Protein AF-A0A166B8D0-F1 (afdb_monomer_lite)

Organism: NCBI:txid1314776

Secondary structure (DSSP, 8-state):
-------------------SS-TTEEEEEEEEEEE---TTT--EEEEEEEEEEETTS-EEEEEEEET-TTSS--TTEEEEEESEEEEEEETTEEEEEEEEEEEEEEEEETTEEEEEEEEEEEEE-

pLDDT: mean 75.98, std 14.01, range [36.88, 93.0]

Structure (mmCIF, N/CA/C/O backbone):
data_AF-A0A166B8D0-F1
#
_entry.id   AF-A0A166B8D0-F1
#
loop_
_atom_site.group_PDB
_atom_site.id
_atom_site.type_symbol
_atom_site.label_atom_id
_atom_site.label_alt_id
_atom_site.label_comp_id
_atom_site.label_asym_id
_atom_site.label_entity_id
_atom_site.label_seq_id
_atom_site.pdbx_PDB_ins_code
_atom_site.Cartn_x
_atom_site.Cartn_y
_atom_site.Cartn_z
_atom_site.occupancy
_atom_site.B_iso_or_equiv
_atom_site.auth_seq_id
_atom_site.auth_comp_id
_atom_site.auth_asym_id
_atom_site.auth_atom_id
_atom_site.pdbx_PDB_model_num
ATOM 1 N N . MET A 1 1 ? 9.190 58.720 14.058 1.00 36.88 1 MET A N 1
ATOM 2 C CA . MET A 1 1 ? 9.004 57.908 12.836 1.00 36.88 1 MET A CA 1
ATOM 3 C C . MET A 1 1 ? 8.564 56.516 13.268 1.00 36.88 1 MET A C 1
ATOM 5 O O . MET A 1 1 ? 9.382 55.779 13.796 1.00 36.88 1 MET A O 1
ATOM 9 N N . HIS A 1 2 ? 7.272 56.198 13.157 1.00 37.84 2 HIS A N 1
ATOM 10 C CA . HIS A 1 2 ? 6.753 54.854 13.431 1.00 37.84 2 HIS A CA 1
ATOM 11 C C . HIS A 1 2 ? 6.786 54.046 12.131 1.00 37.84 2 HIS A C 1
ATOM 13 O O . HIS A 1 2 ? 6.089 54.400 11.186 1.00 37.84 2 HIS A O 1
ATOM 19 N N . LEU A 1 3 ? 7.611 52.996 12.074 1.00 44.59 3 LEU A N 1
ATOM 20 C CA . LEU A 1 3 ? 7.547 51.995 11.010 1.00 44.59 3 LEU A CA 1
ATOM 21 C C . LEU A 1 3 ? 6.566 50.896 11.426 1.00 44.59 3 LEU A C 1
ATOM 23 O O . LEU A 1 3 ? 6.854 50.097 12.315 1.00 44.59 3 LEU A O 1
ATOM 27 N N . THR A 1 4 ? 5.408 50.860 10.778 1.00 52.56 4 THR A N 1
ATOM 28 C CA . THR A 1 4 ? 4.459 49.748 10.834 1.00 52.56 4 THR A CA 1
ATOM 29 C C . THR A 1 4 ? 4.976 48.616 9.946 1.00 52.56 4 THR A C 1
ATOM 31 O O . THR A 1 4 ? 4.973 48.720 8.722 1.00 52.56 4 THR A O 1
ATOM 34 N N . PHE A 1 5 ? 5.442 47.531 10.564 1.00 50.12 5 PHE A N 1
ATOM 35 C CA . PHE A 1 5 ? 5.762 46.285 9.869 1.00 50.12 5 PHE A CA 1
ATOM 36 C C . PHE A 1 5 ? 4.459 45.584 9.464 1.00 50.12 5 PHE A C 1
ATOM 38 O O . PHE A 1 5 ? 3.701 45.124 10.316 1.00 50.12 5 PHE A O 1
ATOM 45 N N . ILE A 1 6 ? 4.195 45.503 8.161 1.00 60.03 6 ILE A N 1
ATOM 46 C CA . ILE A 1 6 ? 3.119 44.681 7.601 1.00 60.03 6 ILE A CA 1
ATOM 47 C C . ILE A 1 6 ? 3.666 43.255 7.476 1.00 60.03 6 ILE A C 1
ATOM 49 O O . ILE A 1 6 ? 4.426 42.953 6.558 1.00 60.03 6 ILE A O 1
ATOM 53 N N . SER A 1 7 ? 3.303 42.380 8.416 1.00 57.91 7 SER A N 1
ATOM 54 C CA . SER A 1 7 ? 3.533 40.938 8.282 1.00 57.91 7 SER A CA 1
ATOM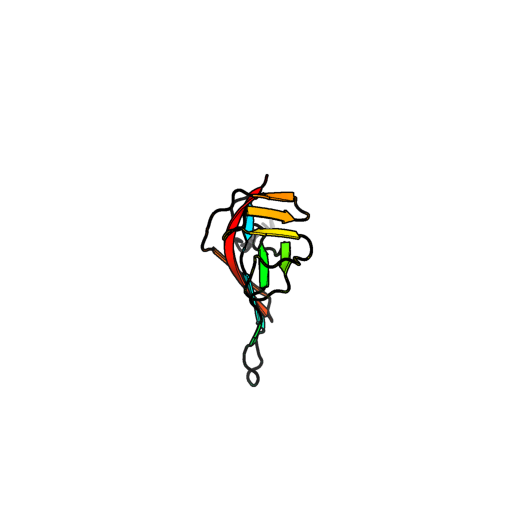 55 C C . SER A 1 7 ? 2.578 40.368 7.238 1.00 57.91 7 SER A C 1
ATOM 57 O O . SER A 1 7 ? 1.385 40.206 7.491 1.00 57.91 7 SER A O 1
ATOM 59 N N . VAL A 1 8 ? 3.109 40.047 6.060 1.00 57.66 8 VAL A N 1
ATOM 60 C CA . VAL A 1 8 ? 2.418 39.235 5.056 1.00 57.66 8 VAL A CA 1
ATOM 61 C C . VAL A 1 8 ? 2.471 37.783 5.530 1.00 57.66 8 VAL A C 1
ATOM 63 O O . VAL A 1 8 ? 3.489 37.110 5.395 1.00 57.66 8 VAL A O 1
ATOM 66 N N . VAL A 1 9 ? 1.381 37.302 6.131 1.00 57.66 9 VAL A N 1
ATOM 67 C CA . VAL A 1 9 ? 1.202 35.875 6.421 1.00 57.66 9 VAL A CA 1
ATOM 68 C C . VAL A 1 9 ? 0.956 35.177 5.088 1.00 57.66 9 VAL A C 1
ATOM 70 O O . VAL A 1 9 ? -0.150 35.203 4.553 1.00 57.66 9 VAL A O 1
ATOM 73 N N . ALA A 1 10 ? 2.004 34.583 4.522 1.00 53.34 10 ALA A N 1
ATOM 74 C CA . ALA A 1 10 ? 1.863 33.641 3.426 1.00 53.34 10 ALA A CA 1
ATOM 75 C C . ALA A 1 10 ? 1.104 32.414 3.957 1.00 53.34 10 ALA A C 1
ATOM 77 O O . ALA A 1 10 ? 1.679 31.577 4.653 1.00 53.34 10 ALA A O 1
ATOM 78 N N . LEU A 1 11 ? -0.198 32.316 3.667 1.00 50.00 11 LEU A N 1
ATOM 79 C CA . LEU A 1 11 ? -0.923 31.058 3.815 1.00 50.00 11 LEU A CA 1
ATOM 80 C C . LEU A 1 11 ? -0.313 30.073 2.816 1.00 50.00 11 LEU A C 1
ATOM 82 O O . LEU A 1 11 ? -0.618 30.103 1.625 1.00 50.00 11 LEU A O 1
ATOM 86 N N . ALA A 1 12 ? 0.582 29.221 3.307 1.00 48.66 12 ALA A N 1
ATOM 87 C CA . ALA A 1 12 ? 1.013 28.042 2.585 1.00 48.66 12 ALA A CA 1
ATOM 88 C C . ALA A 1 12 ? -0.230 27.176 2.344 1.00 48.66 12 ALA A C 1
ATOM 90 O O . ALA A 1 12 ? -0.732 26.536 3.268 1.00 48.66 12 ALA A O 1
ATOM 91 N N . LEU A 1 13 ? -0.753 27.181 1.114 1.00 44.22 13 LEU A N 1
ATOM 92 C CA . LEU A 1 13 ? -1.705 26.171 0.671 1.00 44.22 13 LEU A CA 1
ATOM 93 C C . LEU A 1 13 ? -0.965 24.834 0.693 1.00 44.22 13 LEU A C 1
ATOM 95 O O . LEU A 1 13 ? -0.267 24.480 -0.255 1.00 44.22 13 LEU A O 1
ATOM 99 N N . SER A 1 14 ? -1.058 24.112 1.809 1.00 42.94 14 SER A N 1
ATOM 100 C CA . SER A 1 14 ? -0.685 22.704 1.829 1.00 42.94 14 SER A CA 1
ATOM 101 C C . SER A 1 14 ? -1.533 22.003 0.767 1.00 42.94 14 SER A C 1
ATOM 103 O O . SER A 1 14 ? -2.735 22.286 0.699 1.00 42.94 14 SER A O 1
ATOM 105 N N . PRO A 1 15 ? -0.960 21.121 -0.071 1.00 48.50 15 PRO A N 1
ATOM 106 C CA . PRO A 1 15 ? -1.778 20.298 -0.943 1.00 48.50 15 PRO A CA 1
ATOM 107 C C . PRO A 1 15 ? -2.787 19.580 -0.049 1.00 48.50 15 PRO A C 1
ATOM 109 O O . PRO A 1 15 ? -2.408 18.880 0.892 1.00 48.50 15 PRO A O 1
ATOM 112 N N . VAL A 1 16 ? -4.074 19.830 -0.289 1.00 47.28 16 VAL A N 1
ATOM 113 C CA . VAL A 1 16 ? -5.144 19.084 0.362 1.00 47.28 16 VAL A CA 1
ATOM 114 C C . VAL A 1 16 ? -5.004 17.673 -0.177 1.00 47.28 16 VAL A C 1
ATOM 116 O O . VAL A 1 16 ? -5.460 17.370 -1.276 1.00 47.28 16 VAL A O 1
ATOM 119 N N . VAL A 1 17 ? -4.284 16.831 0.560 1.00 54.31 17 VAL A N 1
ATOM 120 C CA . VAL A 1 17 ? -4.280 15.396 0.324 1.00 54.31 17 VAL A CA 1
ATOM 121 C C . VAL A 1 17 ? -5.699 14.956 0.641 1.00 54.31 17 VAL A C 1
ATOM 123 O O . VAL A 1 17 ? -6.054 14.775 1.806 1.00 54.31 17 VAL A O 1
ATOM 126 N N . SER A 1 18 ? -6.546 14.917 -0.389 1.00 57.75 18 SER A N 1
ATOM 127 C CA . SER A 1 18 ? -7.900 14.397 -0.266 1.00 57.75 18 SER A CA 1
ATOM 128 C C . SER A 1 18 ? -7.764 12.976 0.250 1.00 57.75 18 SER A C 1
ATOM 130 O O . SER A 1 18 ? -7.113 12.145 -0.385 1.00 57.75 18 SER A O 1
ATOM 132 N N . ALA A 1 19 ? -8.274 12.731 1.455 1.00 63.88 19 ALA A N 1
ATOM 133 C CA . ALA A 1 19 ? -8.164 11.416 2.043 1.00 63.88 19 ALA A CA 1
ATOM 134 C C . ALA A 1 19 ? -8.960 10.432 1.176 1.00 63.88 19 ALA A C 1
ATOM 136 O O . ALA A 1 19 ? -10.163 10.604 0.999 1.00 63.88 19 ALA A O 1
ATOM 137 N N . VAL A 1 20 ? -8.287 9.423 0.627 1.00 84.38 20 VAL A N 1
ATOM 138 C CA . VAL A 1 20 ? -8.885 8.456 -0.307 1.00 84.38 20 VAL A CA 1
ATOM 139 C C . VAL A 1 20 ? -9.854 7.511 0.394 1.00 84.38 20 VAL A C 1
ATOM 141 O O . VAL A 1 20 ? -10.876 7.129 -0.162 1.00 84.38 20 VAL A O 1
ATOM 144 N N . CYS A 1 21 ? -9.576 7.187 1.653 1.00 89.06 21 CYS A N 1
ATOM 145 C CA . CYS A 1 21 ? -10.539 6.539 2.532 1.00 89.06 21 CYS A CA 1
ATOM 146 C C . CYS A 1 21 ? -10.811 7.444 3.744 1.00 89.06 21 CYS A C 1
ATOM 148 O O . CYS A 1 21 ? -9.953 8.257 4.102 1.00 89.06 21 CYS A O 1
ATOM 150 N N . PRO A 1 22 ? -11.964 7.307 4.425 1.00 88.88 22 PRO A N 1
ATOM 151 C CA . PRO A 1 22 ? -12.243 8.077 5.633 1.00 88.88 22 PRO A CA 1
ATOM 152 C C . PRO A 1 22 ? -11.187 7.856 6.728 1.00 88.88 22 PRO A C 1
ATOM 154 O O . PRO A 1 22 ? -10.475 6.850 6.755 1.00 88.88 22 PRO A O 1
ATOM 157 N N . SER A 1 23 ? -11.098 8.775 7.687 1.00 87.69 23 SER A N 1
ATOM 158 C CA . SER A 1 23 ? -10.238 8.590 8.862 1.00 87.69 23 SER A CA 1
ATOM 159 C C . SER A 1 23 ? -10.570 7.289 9.599 1.00 87.69 23 SER A C 1
ATOM 161 O O . SER A 1 23 ? -11.736 6.972 9.825 1.00 87.69 23 SER A O 1
ATOM 163 N N . GLY A 1 24 ? -9.536 6.535 9.984 1.00 88.44 24 GLY A N 1
ATOM 164 C CA . GLY A 1 24 ? -9.696 5.206 10.587 1.00 88.44 24 GLY A CA 1
ATOM 165 C C . GLY A 1 24 ? -9.841 4.069 9.572 1.00 88.44 24 GLY A C 1
ATOM 166 O O . GLY A 1 24 ? -10.095 2.937 9.976 1.00 88.44 24 GLY A O 1
ATOM 167 N N . TYR A 1 25 ? -9.660 4.345 8.281 1.00 92.19 25 TYR A N 1
ATOM 168 C CA . TYR A 1 25 ? -9.653 3.342 7.223 1.00 92.19 25 TYR A CA 1
ATOM 169 C C . TYR A 1 25 ? -8.283 3.253 6.556 1.00 92.19 25 TYR A C 1
ATOM 171 O O . TYR A 1 25 ? -7.480 4.187 6.600 1.00 92.19 25 TYR A O 1
ATOM 179 N N . VAL A 1 26 ? -8.054 2.123 5.898 1.00 91.31 26 VAL A N 1
ATOM 180 C CA . VAL A 1 26 ? -6.966 1.931 4.935 1.00 91.31 26 VAL A CA 1
ATOM 181 C C . VAL A 1 26 ? -7.550 1.611 3.568 1.00 91.31 26 VAL A C 1
ATOM 183 O O . VAL A 1 26 ? -8.603 0.977 3.473 1.00 91.31 26 VAL A O 1
ATOM 186 N N . GLY A 1 27 ? -6.864 2.055 2.523 1.00 91.00 27 GLY A N 1
ATOM 187 C CA . GLY A 1 27 ? -7.172 1.719 1.142 1.00 91.00 27 GLY A CA 1
ATOM 188 C C . GLY A 1 27 ? -6.445 0.452 0.706 1.00 91.00 27 GLY A C 1
ATOM 189 O O . GLY A 1 27 ? -5.328 0.186 1.141 1.00 91.00 27 GLY A O 1
ATOM 190 N N . ILE A 1 28 ? -7.060 -0.323 -0.175 1.00 88.88 28 ILE A N 1
ATOM 191 C CA . ILE A 1 28 ? -6.465 -1.495 -0.814 1.00 88.88 28 ILE A CA 1
ATOM 192 C C . ILE A 1 28 ? -6.656 -1.365 -2.318 1.00 88.88 28 ILE A C 1
ATOM 194 O O . ILE A 1 28 ? -7.758 -1.075 -2.791 1.00 88.88 28 ILE A O 1
ATOM 198 N N . GLY A 1 29 ? -5.597 -1.618 -3.073 1.00 88.19 29 GLY A N 1
ATOM 199 C CA . GLY A 1 29 ? -5.665 -1.659 -4.525 1.00 88.19 29 GLY A CA 1
ATOM 200 C C . GLY A 1 29 ? -4.299 -1.929 -5.125 1.00 88.19 29 GLY A C 1
ATOM 201 O O . GLY A 1 29 ? -3.565 -2.775 -4.609 1.00 88.19 29 GLY A O 1
ATOM 202 N N . THR A 1 30 ? -3.963 -1.222 -6.195 1.00 86.81 30 THR A N 1
ATOM 203 C CA . THR A 1 30 ? -2.725 -1.435 -6.947 1.00 86.81 30 THR A CA 1
ATOM 204 C C . THR A 1 30 ? -1.936 -0.153 -7.138 1.00 86.81 30 THR A C 1
ATOM 206 O O . THR A 1 30 ? -2.495 0.941 -7.140 1.00 86.81 30 THR A O 1
ATOM 209 N N . GLU A 1 31 ? -0.643 -0.300 -7.370 1.00 85.62 31 GLU A N 1
ATOM 210 C CA . GLU A 1 31 ? 0.283 0.779 -7.667 1.00 85.62 31 GLU A CA 1
ATOM 211 C C . GLU A 1 31 ? 1.065 0.484 -8.941 1.00 85.62 31 GLU A C 1
ATOM 213 O O . GLU A 1 31 ? 1.628 -0.598 -9.109 1.00 85.62 31 GLU A O 1
ATOM 218 N N . THR A 1 32 ? 1.141 1.480 -9.814 1.00 86.12 32 THR A N 1
ATOM 219 C CA . THR A 1 32 ? 2.013 1.468 -10.984 1.00 86.12 32 THR A CA 1
ATOM 220 C C . THR A 1 32 ? 3.044 2.575 -10.844 1.00 86.12 32 THR A C 1
ATOM 222 O O . THR A 1 32 ? 2.704 3.733 -10.589 1.00 86.12 32 THR A O 1
ATOM 225 N N . LEU A 1 33 ? 4.311 2.214 -11.029 1.00 83.25 33 LEU A N 1
ATOM 226 C CA . LEU A 1 33 ? 5.436 3.136 -10.960 1.00 83.25 33 LEU A CA 1
ATOM 227 C C . LEU A 1 33 ? 5.836 3.544 -12.373 1.00 83.25 33 LEU A C 1
ATOM 229 O O .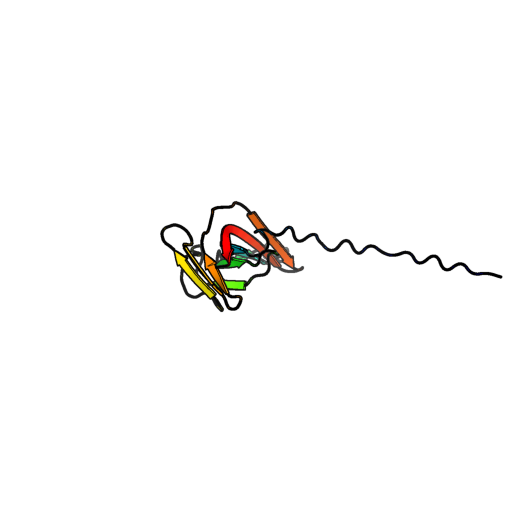 LEU A 1 33 ? 6.280 2.713 -13.159 1.00 83.25 33 LEU A O 1
ATOM 233 N N . CYS A 1 34 ? 5.707 4.823 -12.700 1.00 80.81 34 CYS A N 1
ATOM 234 C CA . CYS A 1 34 ? 6.094 5.366 -13.994 1.00 80.81 34 CYS A CA 1
ATOM 235 C C . CYS A 1 34 ? 7.299 6.293 -13.853 1.00 80.81 34 CYS A C 1
ATOM 237 O O . CYS A 1 34 ? 7.200 7.375 -13.279 1.00 80.81 34 CYS A O 1
ATOM 239 N N . GLY A 1 35 ? 8.432 5.894 -14.423 1.00 77.12 35 GLY A N 1
ATOM 240 C CA . GLY A 1 35 ? 9.595 6.761 -14.564 1.00 77.12 35 GLY A CA 1
ATOM 241 C C . GLY A 1 35 ? 9.385 7.780 -15.681 1.00 77.12 35 GLY A C 1
ATOM 242 O O . GLY A 1 35 ? 8.901 7.433 -16.764 1.00 77.12 35 GLY A O 1
ATOM 243 N N . ILE A 1 36 ? 9.774 9.033 -15.432 1.00 70.44 36 ILE A N 1
ATOM 244 C CA . ILE A 1 36 ? 9.871 10.035 -16.497 1.00 70.44 36 ILE A CA 1
ATOM 245 C C . ILE A 1 36 ? 11.117 9.704 -17.314 1.00 70.44 36 ILE A C 1
ATOM 247 O O . ILE A 1 36 ? 12.237 9.730 -16.805 1.00 70.44 36 ILE A O 1
ATOM 251 N N . GLY A 1 37 ? 10.902 9.345 -18.575 1.00 66.12 37 GLY A N 1
ATOM 252 C CA . GLY A 1 37 ? 11.972 8.961 -19.481 1.00 66.12 37 GLY A CA 1
ATOM 253 C C . GLY A 1 37 ? 12.793 10.133 -19.997 1.00 66.12 37 GLY A C 1
ATOM 254 O O . GLY A 1 37 ? 12.431 11.300 -19.847 1.00 66.12 37 GLY A O 1
ATOM 255 N N . THR A 1 38 ? 13.890 9.809 -20.675 1.00 70.06 38 THR A N 1
ATOM 256 C CA . THR A 1 38 ? 14.615 10.773 -21.509 1.00 70.06 38 THR A CA 1
ATOM 257 C C . THR A 1 38 ? 13.924 10.927 -22.870 1.00 70.06 38 THR A C 1
ATOM 259 O O . THR A 1 38 ? 13.174 10.033 -23.274 1.00 70.06 38 THR A O 1
ATOM 262 N N . PRO A 1 39 ? 14.182 12.022 -23.613 1.00 67.19 39 PRO A N 1
ATOM 263 C CA . PRO A 1 39 ? 13.616 12.224 -24.950 1.00 67.19 39 PRO A CA 1
ATOM 264 C C . PRO A 1 39 ? 13.854 11.046 -25.908 1.00 67.19 39 PRO A C 1
ATOM 266 O O . PRO A 1 39 ? 12.967 10.715 -26.687 1.00 67.19 39 PRO A O 1
ATOM 269 N N . ASP A 1 40 ? 15.015 10.390 -25.810 1.00 68.94 40 ASP A N 1
ATOM 270 C CA . ASP A 1 40 ? 15.390 9.259 -26.670 1.00 68.94 40 ASP A CA 1
ATOM 271 C C . ASP A 1 40 ? 14.873 7.899 -26.167 1.00 68.94 40 ASP A C 1
ATOM 273 O O . ASP A 1 40 ? 14.711 6.969 -26.953 1.00 68.94 40 ASP A O 1
ATOM 277 N N . GLY A 1 41 ? 14.637 7.763 -24.856 1.00 67.69 41 GLY A N 1
ATOM 278 C CA . GLY A 1 41 ? 14.243 6.499 -24.220 1.00 67.69 41 GLY A CA 1
ATOM 279 C C . GLY A 1 41 ? 12.740 6.345 -23.976 1.00 67.69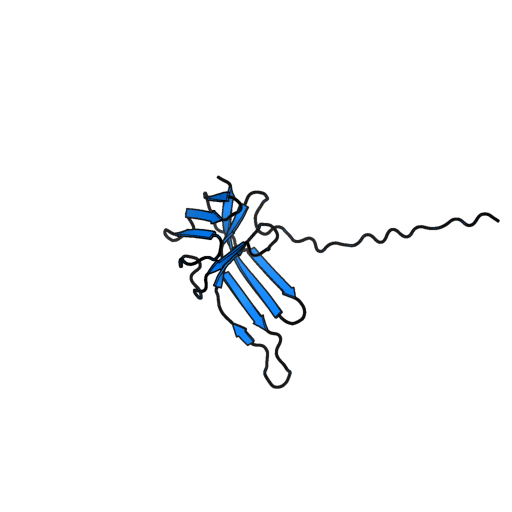 41 GLY A C 1
ATOM 280 O O . GLY A 1 41 ? 12.265 5.221 -23.833 1.00 67.69 41 GLY A O 1
ATOM 281 N N . GLY A 1 42 ? 11.993 7.454 -23.945 1.00 69.56 42 GLY A N 1
ATOM 282 C CA . GLY A 1 42 ? 10.568 7.474 -23.616 1.00 69.56 42 GLY A CA 1
ATOM 283 C C . GLY A 1 42 ? 10.274 7.124 -22.152 1.00 69.56 42 GLY A C 1
ATOM 284 O O . GLY A 1 42 ? 11.097 6.553 -21.438 1.00 69.56 42 GLY A O 1
ATOM 285 N N . SER A 1 43 ? 9.089 7.503 -21.670 1.00 74.56 43 SER A N 1
ATOM 286 C CA . SER A 1 43 ? 8.646 7.153 -20.315 1.00 74.56 43 SER A CA 1
ATOM 287 C C . SER A 1 43 ? 8.360 5.659 -20.197 1.00 74.56 43 SER A C 1
ATOM 289 O O . SER A 1 43 ? 7.792 5.054 -21.107 1.00 74.56 43 SER A O 1
ATOM 291 N N . SER A 1 44 ? 8.699 5.073 -19.052 1.00 78.06 44 SER A N 1
ATOM 292 C CA . SER A 1 44 ? 8.485 3.651 -18.780 1.00 78.06 44 SER A CA 1
ATOM 293 C C . SER A 1 44 ? 7.653 3.470 -17.520 1.00 78.06 44 SER A C 1
ATOM 295 O O . SER A 1 44 ? 8.019 3.982 -16.462 1.00 78.06 44 SER A O 1
ATOM 297 N N . CYS A 1 45 ? 6.571 2.704 -17.622 1.00 79.19 45 CYS A N 1
ATOM 298 C CA . CYS A 1 45 ? 5.769 2.288 -16.479 1.00 79.19 45 CYS A CA 1
ATOM 299 C C . CYS A 1 45 ? 6.040 0.821 -16.157 1.00 79.19 45 CYS A C 1
ATOM 301 O O . CYS A 1 45 ? 6.060 -0.024 -17.051 1.00 79.19 45 CYS A O 1
ATOM 303 N N . GLY A 1 46 ? 6.257 0.536 -14.880 1.00 75.56 46 GLY A N 1
ATOM 304 C CA . GLY A 1 46 ? 6.499 -0.790 -14.349 1.00 75.56 46 GLY A CA 1
ATOM 305 C C . GLY A 1 46 ? 5.466 -1.158 -13.293 1.00 75.56 46 GLY A C 1
ATOM 306 O O . GLY A 1 46 ? 5.182 -0.379 -12.379 1.00 75.56 46 GLY A O 1
ATOM 307 N N . GLY A 1 47 ? 4.967 -2.383 -13.427 1.00 69.88 47 GLY A N 1
ATOM 308 C CA . GLY A 1 47 ? 4.235 -3.107 -12.400 1.00 69.88 47 GLY A CA 1
ATOM 309 C C . GLY A 1 47 ? 2.788 -2.682 -12.159 1.00 69.88 47 GLY A C 1
ATOM 310 O O . GLY A 1 47 ? 2.299 -1.645 -12.616 1.00 69.88 47 GLY A O 1
ATOM 311 N N . ALA A 1 48 ? 2.097 -3.540 -11.422 1.00 77.12 48 ALA A N 1
ATOM 312 C CA . ALA A 1 48 ? 0.782 -3.291 -10.842 1.00 77.12 48 ALA A CA 1
ATOM 313 C C . ALA A 1 48 ? 0.764 -3.874 -9.426 1.00 77.12 48 ALA A C 1
ATOM 315 O O . ALA A 1 48 ? -0.002 -4.783 -9.117 1.00 77.12 48 ALA A O 1
ATOM 316 N N . PHE A 1 49 ? 1.676 -3.407 -8.584 1.00 84.75 49 PHE A N 1
ATOM 317 C CA . PHE A 1 49 ? 1.919 -3.980 -7.270 1.00 84.75 49 PHE A CA 1
ATOM 318 C C . PHE A 1 49 ? 0.683 -3.859 -6.398 1.00 84.75 49 PHE A C 1
ATOM 320 O O . PHE A 1 49 ? 0.044 -2.812 -6.357 1.00 84.75 49 PHE A O 1
ATOM 327 N N . GLY A 1 50 ? 0.340 -4.917 -5.678 1.00 86.00 50 GLY A N 1
ATOM 328 C CA . GLY A 1 50 ? -0.678 -4.826 -4.656 1.00 86.00 50 GLY A CA 1
ATOM 329 C C . GLY A 1 50 ? -0.231 -3.880 -3.548 1.00 86.00 50 GLY A C 1
ATOM 330 O O . GLY A 1 50 ? 0.809 -4.114 -2.938 1.00 86.00 50 GLY A O 1
ATOM 331 N N . THR A 1 51 ? -1.051 -2.885 -3.212 1.00 87.25 51 THR A N 1
ATOM 332 C CA . THR A 1 51 ? -0.683 -1.833 -2.253 1.00 87.25 51 THR A CA 1
ATOM 333 C C . THR A 1 51 ? -1.763 -1.621 -1.195 1.00 87.25 51 THR A C 1
ATOM 335 O O . THR A 1 51 ? -2.963 -1.594 -1.487 1.00 87.25 51 THR A O 1
ATOM 338 N N . ILE A 1 52 ? -1.315 -1.474 0.053 1.00 89.06 52 ILE A N 1
ATOM 339 C CA . ILE A 1 52 ? -2.099 -0.995 1.190 1.00 89.06 52 ILE A CA 1
ATOM 340 C C . ILE A 1 52 ? -1.786 0.489 1.361 1.00 89.06 52 ILE A C 1
ATOM 342 O O . ILE A 1 52 ? -0.655 0.866 1.673 1.00 89.06 52 ILE A O 1
ATOM 346 N N . TRP A 1 53 ? -2.799 1.320 1.170 1.00 89.44 53 TRP A N 1
ATOM 347 C CA . TRP A 1 53 ? -2.726 2.770 1.243 1.00 89.44 53 TRP A CA 1
ATOM 348 C C . TRP A 1 53 ? -3.204 3.261 2.608 1.00 89.44 53 TRP A C 1
ATOM 350 O O . TRP A 1 53 ? -4.229 2.824 3.134 1.00 89.44 53 TRP A O 1
ATOM 360 N N . ALA A 1 54 ? -2.489 4.218 3.178 1.00 89.50 54 ALA A N 1
ATOM 361 C CA . ALA A 1 54 ? -3.012 5.068 4.228 1.00 89.50 54 ALA A CA 1
ATOM 362 C C . ALA A 1 54 ? -4.115 5.965 3.657 1.00 89.50 54 ALA A C 1
ATOM 364 O O . ALA A 1 54 ? -4.175 6.233 2.455 1.00 89.50 54 ALA A O 1
ATOM 365 N N . ASN A 1 55 ? -4.979 6.468 4.534 1.00 85.19 55 ASN A N 1
ATOM 366 C CA . ASN A 1 55 ? -6.052 7.374 4.142 1.00 85.19 55 ASN A CA 1
ATOM 367 C C . ASN A 1 55 ? -5.530 8.627 3.419 1.00 85.19 55 ASN A C 1
ATOM 369 O O . ASN A 1 55 ? -6.216 9.141 2.553 1.00 85.19 55 ASN A O 1
ATOM 373 N N . ASN A 1 56 ? -4.312 9.081 3.716 1.00 84.44 56 ASN A N 1
ATOM 374 C CA . ASN A 1 56 ? -3.639 10.206 3.064 1.00 84.44 56 ASN A CA 1
ATOM 375 C C . ASN A 1 56 ? -2.730 9.792 1.885 1.00 84.44 56 ASN A C 1
ATOM 377 O O . ASN A 1 56 ? -1.721 10.446 1.633 1.00 84.44 56 ASN A O 1
ATOM 381 N N . CYS A 1 57 ? -3.016 8.680 1.207 1.00 84.94 57 CYS A N 1
ATOM 382 C CA . CYS A 1 57 ? -2.219 8.174 0.082 1.00 84.94 57 CYS A CA 1
ATOM 383 C C . CYS A 1 57 ? -0.751 7.832 0.378 1.00 84.94 57 CYS A C 1
ATOM 385 O O . CYS A 1 57 ? 0.027 7.597 -0.545 1.00 84.94 57 CYS A O 1
ATOM 387 N N . GLY A 1 58 ? -0.357 7.746 1.650 1.00 86.62 58 GLY A N 1
ATOM 388 C CA . GLY A 1 58 ? 0.915 7.133 2.019 1.00 86.62 58 GLY A CA 1
ATOM 389 C C . GLY A 1 58 ? 0.884 5.626 1.763 1.00 86.62 58 GLY A C 1
ATOM 390 O O . GLY A 1 58 ? -0.116 4.972 2.044 1.00 86.62 58 GLY A O 1
ATOM 391 N N . ILE A 1 59 ? 1.971 5.051 1.261 1.00 87.19 59 ILE A N 1
ATOM 392 C CA . ILE A 1 59 ? 2.085 3.595 1.108 1.00 87.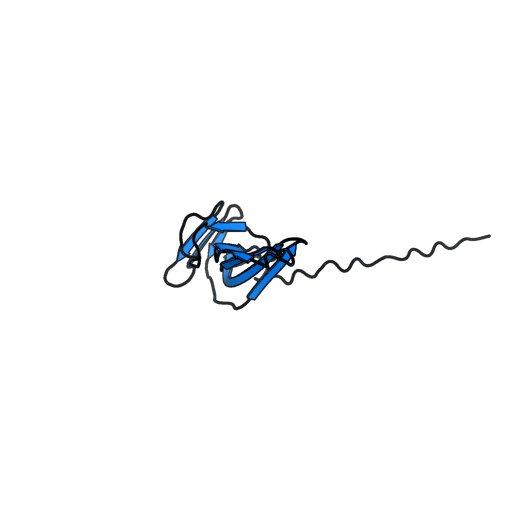19 59 ILE A CA 1
ATOM 393 C C . ILE A 1 59 ? 2.399 2.990 2.481 1.00 87.19 59 ILE A C 1
ATOM 395 O O . ILE A 1 59 ? 3.402 3.343 3.098 1.00 87.19 59 ILE A O 1
ATOM 399 N N . ILE A 1 60 ? 1.540 2.093 2.970 1.00 88.38 60 ILE A N 1
ATOM 400 C CA . ILE A 1 60 ? 1.757 1.352 4.224 1.00 88.38 60 ILE A CA 1
ATOM 401 C C . ILE A 1 60 ? 2.547 0.074 3.951 1.00 88.38 60 ILE A C 1
ATOM 403 O O . ILE A 1 60 ? 3.492 -0.241 4.668 1.00 88.38 60 ILE A O 1
ATOM 407 N N . ALA A 1 61 ? 2.127 -0.678 2.936 1.00 87.06 61 ALA A N 1
ATOM 408 C CA . ALA A 1 61 ? 2.753 -1.929 2.543 1.00 87.06 61 ALA A CA 1
ATOM 409 C C . ALA A 1 61 ? 2.477 -2.200 1.067 1.00 87.06 61 ALA A C 1
ATOM 411 O O . ALA A 1 61 ? 1.412 -1.860 0.554 1.00 87.06 61 ALA A O 1
ATOM 412 N N . GLN A 1 62 ? 3.410 -2.879 0.416 1.00 85.19 62 GLN A N 1
ATOM 413 C CA . GLN A 1 62 ? 3.314 -3.274 -0.983 1.00 85.19 62 GLN A CA 1
ATOM 414 C C . GLN A 1 62 ? 3.765 -4.735 -1.109 1.00 85.19 62 GLN A C 1
ATOM 416 O O . GLN A 1 62 ? 4.649 -5.172 -0.361 1.00 85.19 62 GLN A O 1
ATOM 421 N N . ASN A 1 63 ? 3.145 -5.497 -2.007 1.00 80.38 63 ASN A N 1
ATOM 422 C CA . ASN A 1 63 ? 3.624 -6.819 -2.401 1.00 80.38 63 ASN A CA 1
ATOM 423 C C . ASN A 1 63 ? 4.409 -6.733 -3.722 1.00 80.38 63 ASN A C 1
ATOM 425 O O . ASN A 1 63 ? 4.264 -5.798 -4.500 1.00 80.38 63 ASN A O 1
ATOM 429 N N . SER A 1 64 ? 5.252 -7.725 -3.995 1.00 70.75 64 SER A N 1
ATOM 430 C CA . SER A 1 64 ? 6.023 -7.788 -5.248 1.00 70.75 64 SER A CA 1
ATOM 431 C C . SER A 1 64 ? 5.238 -8.411 -6.408 1.00 70.75 64 SER A C 1
ATOM 433 O O . SER A 1 64 ? 5.817 -8.698 -7.451 1.00 70.75 64 SER A O 1
ATOM 435 N N . ALA A 1 65 ? 3.953 -8.711 -6.208 1.00 64.62 65 ALA A N 1
ATOM 436 C CA . ALA A 1 65 ? 3.153 -9.481 -7.145 1.00 64.62 65 ALA A CA 1
ATOM 437 C C . ALA A 1 65 ? 2.321 -8.549 -8.027 1.00 64.62 65 ALA A C 1
ATOM 439 O O . ALA A 1 65 ? 1.409 -7.867 -7.558 1.00 64.62 65 ALA A O 1
ATOM 440 N N . ASP A 1 66 ? 2.620 -8.567 -9.321 1.00 65.88 66 ASP A N 1
ATOM 441 C CA . ASP A 1 66 ? 1.923 -7.748 -10.303 1.00 65.88 66 ASP A CA 1
ATOM 442 C C . ASP A 1 66 ? 0.447 -8.136 -10.452 1.00 65.88 66 ASP A C 1
ATOM 444 O O . ASP A 1 66 ? 0.079 -9.300 -10.618 1.00 65.88 66 ASP A O 1
ATOM 448 N N . GLY A 1 67 ? -0.408 -7.120 -10.423 1.00 62.03 67 GLY A N 1
ATOM 449 C CA . GLY A 1 67 ? -1.821 -7.144 -10.787 1.00 62.03 67 GLY A CA 1
ATOM 450 C C . GLY A 1 67 ? -2.740 -7.841 -9.792 1.00 62.03 67 GLY A C 1
ATOM 451 O O . GLY A 1 67 ? -3.957 -7.788 -9.964 1.00 62.03 67 GLY A O 1
ATOM 452 N N . ASN A 1 68 ? -2.200 -8.488 -8.757 1.00 68.69 68 ASN A N 1
ATOM 453 C CA . ASN A 1 68 ? -3.002 -9.202 -7.779 1.00 68.69 68 ASN A CA 1
ATOM 454 C C . ASN A 1 68 ? -2.754 -8.657 -6.376 1.00 68.69 68 ASN A C 1
ATOM 456 O O . ASN A 1 68 ? -1.823 -9.090 -5.688 1.00 68.69 68 ASN A O 1
ATOM 460 N N . PRO A 1 69 ? -3.629 -7.769 -5.891 1.00 65.50 69 PRO A N 1
ATOM 461 C CA . PRO A 1 69 ? -3.458 -7.250 -4.559 1.00 65.50 69 PRO A CA 1
ATOM 462 C C . PRO A 1 69 ? -3.764 -8.375 -3.535 1.00 65.50 69 PRO A C 1
ATOM 464 O O . PRO A 1 69 ? -3.227 -8.390 -2.440 1.00 65.50 69 PRO A O 1
ATOM 467 N N . CYS A 1 70 ? -4.520 -9.418 -3.887 1.00 72.19 70 CYS A N 1
ATOM 468 C CA . CYS A 1 70 ? -4.723 -10.576 -3.013 1.00 72.19 70 CYS A CA 1
ATOM 469 C C . CYS A 1 70 ? -3.520 -11.526 -2.930 1.00 72.19 70 CYS A C 1
ATOM 471 O O . CYS A 1 70 ? -3.581 -12.519 -2.198 1.00 72.19 70 CYS A O 1
ATOM 473 N N . ALA A 1 71 ? -2.453 -11.287 -3.691 1.00 70.75 71 ALA A N 1
ATOM 474 C CA . ALA A 1 71 ? -1.239 -12.067 -3.549 1.00 70.75 71 ALA A CA 1
ATOM 475 C C . ALA A 1 71 ? -0.573 -11.740 -2.202 1.00 70.75 71 ALA A C 1
ATOM 477 O O . ALA A 1 71 ? -0.486 -10.584 -1.792 1.00 70.75 71 ALA A O 1
ATOM 478 N N . GLY A 1 72 ? -0.125 -12.773 -1.485 1.00 68.31 72 GLY A N 1
ATOM 479 C CA . GLY A 1 72 ? 0.615 -12.593 -0.234 1.00 68.31 72 GLY A CA 1
ATOM 480 C C . GLY A 1 72 ? 1.971 -11.902 -0.442 1.00 68.31 72 GLY A C 1
ATOM 481 O O . GLY A 1 72 ? 2.342 -11.548 -1.557 1.00 68.31 72 GLY A O 1
ATOM 482 N N . GLY A 1 73 ? 2.741 -11.747 0.638 1.00 70.81 73 GLY A N 1
ATOM 483 C CA . GLY A 1 73 ? 4.096 -11.178 0.556 1.00 70.81 73 GLY A CA 1
ATOM 484 C C . GLY A 1 73 ? 4.151 -9.653 0.646 1.00 70.81 73 GLY A C 1
ATOM 485 O O . GLY A 1 73 ? 5.041 -9.030 0.078 1.00 70.81 73 GLY A O 1
ATOM 486 N N . TYR A 1 74 ? 3.202 -9.049 1.356 1.00 77.62 74 TYR A N 1
ATOM 487 C CA . TYR A 1 74 ? 3.238 -7.633 1.704 1.00 77.62 74 TYR A CA 1
ATOM 488 C C . TYR A 1 74 ? 4.356 -7.351 2.715 1.00 77.62 74 TYR A C 1
ATOM 490 O O . TYR A 1 74 ? 4.395 -7.940 3.796 1.00 77.62 74 TYR A O 1
ATOM 498 N N . ASN A 1 75 ? 5.250 -6.414 2.403 1.00 71.12 75 ASN A N 1
ATOM 499 C CA . ASN A 1 75 ? 6.256 -5.970 3.366 1.00 71.12 75 ASN A CA 1
ATOM 500 C C . ASN A 1 75 ? 5.599 -5.088 4.438 1.00 71.12 75 ASN A C 1
ATOM 502 O O . ASN A 1 75 ? 5.153 -3.985 4.141 1.00 71.12 75 ASN A O 1
ATOM 506 N N . GLY A 1 76 ? 5.530 -5.570 5.684 1.00 66.94 76 GLY A N 1
ATOM 507 C CA . GLY A 1 76 ? 4.960 -4.811 6.810 1.00 66.94 76 GLY A CA 1
ATOM 508 C C . GLY A 1 76 ? 3.432 -4.889 6.945 1.00 66.94 76 GLY A C 1
ATOM 509 O O . GLY A 1 76 ? 2.847 -4.173 7.762 1.00 66.94 76 GLY A O 1
ATOM 510 N N . GLY A 1 77 ? 2.784 -5.778 6.189 1.00 70.25 77 GLY A N 1
ATOM 511 C CA . GLY A 1 77 ? 1.360 -6.061 6.313 1.00 70.25 77 GLY A CA 1
ATOM 512 C C . GLY A 1 77 ? 0.969 -7.387 5.670 1.00 70.25 77 GLY A C 1
ATOM 513 O O . GLY A 1 77 ? 1.813 -8.139 5.203 1.00 70.25 77 GLY A O 1
ATOM 514 N N . ALA A 1 78 ? -0.317 -7.696 5.665 1.00 73.19 78 ALA A N 1
ATOM 515 C CA . ALA A 1 78 ? -0.915 -8.785 4.904 1.00 73.19 78 ALA A CA 1
ATOM 516 C C . ALA A 1 78 ? -2.414 -8.540 4.822 1.00 73.19 78 ALA A C 1
ATOM 518 O O . ALA A 1 78 ? -2.988 -7.921 5.713 1.00 73.19 78 ALA A O 1
ATOM 519 N N . TYR A 1 79 ? -3.088 -9.080 3.818 1.00 77.50 79 TYR A N 1
ATOM 520 C CA . TYR A 1 79 ? -4.536 -9.148 3.876 1.00 77.50 79 TYR A CA 1
ATOM 521 C C . TYR A 1 79 ? -5.066 -10.408 3.211 1.00 77.50 79 TYR A C 1
ATOM 523 O O . TYR A 1 79 ? -4.367 -11.075 2.452 1.00 77.50 79 TYR A O 1
ATOM 531 N N . ARG A 1 80 ? -6.297 -10.784 3.557 1.00 79.00 80 ARG A N 1
ATOM 532 C CA . ARG A 1 80 ? -6.919 -12.032 3.117 1.00 79.00 80 ARG A CA 1
ATOM 533 C C . ARG A 1 80 ? -8.088 -11.761 2.187 1.00 79.00 80 ARG A C 1
ATOM 535 O O . ARG A 1 80 ? -8.967 -10.971 2.531 1.00 79.00 80 ARG A O 1
ATOM 542 N N . CYS A 1 81 ? -8.147 -12.473 1.065 1.00 76.12 81 CYS A N 1
ATOM 543 C CA . CYS A 1 81 ? -9.217 -12.330 0.081 1.00 76.12 81 CYS A CA 1
ATOM 544 C C . CYS A 1 81 ? -10.172 -13.518 0.017 1.00 76.12 81 CYS A C 1
ATOM 546 O O . CYS A 1 81 ? -9.765 -14.672 0.134 1.00 76.12 81 CYS A O 1
ATOM 548 N N . LYS A 1 82 ? -11.441 -13.216 -0.264 1.00 75.69 82 LYS A N 1
ATOM 549 C CA . LYS A 1 82 ? -12.447 -14.155 -0.784 1.00 75.69 82 LYS A CA 1
ATOM 550 C C . LYS A 1 82 ? -13.227 -13.468 -1.911 1.00 75.69 82 LYS A C 1
ATOM 552 O O . LYS A 1 82 ? -14.398 -13.148 -1.750 1.00 75.69 82 LYS A O 1
ATOM 557 N N . GLY A 1 83 ? -12.540 -13.128 -3.001 1.00 70.06 83 GLY A N 1
ATOM 558 C CA . GLY A 1 83 ? -13.052 -12.232 -4.050 1.00 70.06 83 GLY A CA 1
ATOM 559 C C . GLY A 1 83 ? -12.80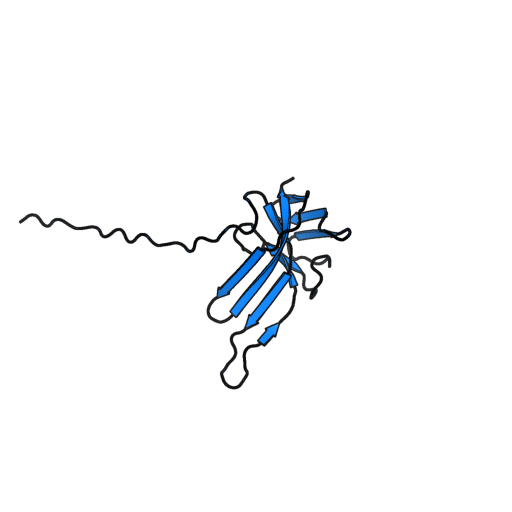1 -10.752 -3.740 1.00 70.06 83 GLY A C 1
ATOM 560 O O . GLY A 1 83 ? -12.270 -10.051 -4.589 1.00 70.06 83 GLY A O 1
ATOM 561 N N . ASN A 1 84 ? -13.052 -10.328 -2.496 1.00 72.81 84 ASN A N 1
ATOM 562 C CA . ASN A 1 84 ? -12.715 -8.995 -1.974 1.00 72.81 84 ASN A CA 1
ATOM 563 C C . ASN A 1 84 ? -11.771 -9.102 -0.760 1.00 72.81 84 ASN A C 1
ATOM 565 O O . ASN A 1 84 ? -11.724 -10.175 -0.135 1.00 72.81 84 ASN A O 1
ATOM 569 N N . PRO A 1 85 ? -11.058 -8.024 -0.373 1.00 78.06 85 PRO A N 1
ATOM 570 C CA . PRO A 1 85 ? -10.331 -7.973 0.891 1.00 78.06 85 PRO A CA 1
ATOM 571 C C . PRO A 1 85 ? -11.308 -8.172 2.055 1.00 78.06 85 PRO A C 1
ATOM 573 O O . PRO A 1 85 ? -12.336 -7.510 2.143 1.00 78.06 85 PRO A O 1
ATOM 576 N N . THR A 1 86 ? -11.007 -9.119 2.939 1.00 83.44 86 THR A N 1
ATOM 577 C CA . THR A 1 86 ? -11.850 -9.464 4.102 1.00 83.44 86 THR A CA 1
ATOM 578 C C . THR A 1 86 ? -11.227 -9.043 5.425 1.00 83.44 86 THR A C 1
ATOM 580 O O . THR A 1 86 ? -11.939 -8.782 6.390 1.00 83.44 86 THR A O 1
ATOM 583 N N . TYR A 1 87 ? -9.900 -8.992 5.472 1.00 86.25 87 TYR A N 1
ATOM 584 C CA . TYR A 1 87 ? -9.129 -8.672 6.662 1.00 86.25 87 TYR A CA 1
ATOM 585 C C . TYR A 1 87 ? -7.755 -8.187 6.243 1.00 86.25 87 TYR A C 1
ATOM 587 O O . TYR A 1 87 ? -7.125 -8.863 5.434 1.00 86.25 87 TYR A O 1
ATOM 595 N N . VAL A 1 88 ? -7.293 -7.081 6.812 1.00 87.06 88 VAL A N 1
ATOM 596 C CA . VAL A 1 88 ? -5.998 -6.456 6.552 1.00 87.06 88 VAL A CA 1
ATOM 597 C C . VAL A 1 88 ? -5.273 -6.295 7.885 1.00 87.06 88 VAL A C 1
ATOM 599 O O . VAL A 1 88 ? -5.823 -5.760 8.841 1.00 87.06 88 VAL A O 1
ATOM 602 N N . HIS A 1 89 ? -4.030 -6.738 7.946 1.00 86.94 89 HIS A N 1
ATOM 603 C CA . HIS A 1 89 ? -3.120 -6.551 9.061 1.00 86.94 89 HIS A CA 1
ATOM 604 C C . HIS A 1 89 ? -1.973 -5.654 8.612 1.00 86.94 89 HIS A C 1
ATOM 606 O O . HIS A 1 89 ? -1.360 -5.906 7.576 1.00 86.94 89 HIS A O 1
ATOM 612 N N . THR A 1 90 ? -1.670 -4.623 9.387 1.00 85.62 90 THR A N 1
ATOM 613 C CA . THR A 1 90 ? -0.502 -3.761 9.193 1.00 85.62 90 THR A CA 1
ATOM 614 C C . THR A 1 90 ? 0.160 -3.507 10.544 1.00 85.62 90 THR A C 1
ATOM 616 O O . THR A 1 90 ? -0.424 -3.779 11.595 1.00 85.62 90 THR A O 1
ATOM 619 N N . SER A 1 91 ? 1.356 -2.918 10.550 1.00 81.31 91 SER A N 1
ATOM 620 C CA . SER A 1 91 ? 1.986 -2.426 11.786 1.00 81.31 91 SER A CA 1
ATOM 621 C C . SER A 1 91 ? 1.125 -1.404 12.549 1.00 81.31 91 SER A C 1
ATOM 623 O O . SER A 1 91 ? 1.260 -1.266 13.763 1.00 81.31 91 SER A O 1
ATOM 625 N N . GLY A 1 92 ? 0.217 -0.705 11.856 1.00 81.19 92 GLY A N 1
ATOM 626 C CA . GLY A 1 92 ? -0.700 0.280 12.434 1.00 81.19 92 GLY A CA 1
ATOM 627 C C . GLY A 1 92 ? -1.982 -0.307 13.034 1.00 81.19 92 GLY A C 1
ATOM 628 O O . GLY A 1 92 ? -2.729 0.432 13.684 1.00 81.19 92 GLY A O 1
ATOM 629 N N . GLY A 1 93 ? -2.250 -1.603 12.835 1.00 88.44 93 GLY A N 1
ATOM 630 C CA . GLY A 1 93 ? -3.403 -2.305 13.394 1.00 88.44 93 GLY A CA 1
ATOM 631 C C . GLY A 1 93 ? -4.099 -3.251 12.416 1.00 88.44 93 GLY A C 1
ATOM 632 O O . GLY A 1 93 ? -3.589 -3.582 11.346 1.00 88.44 93 GLY A O 1
ATOM 633 N N . ASN A 1 94 ? -5.294 -3.683 12.815 1.00 90.75 94 ASN A N 1
ATOM 634 C CA . ASN A 1 94 ? -6.141 -4.592 12.051 1.00 90.75 94 ASN A CA 1
A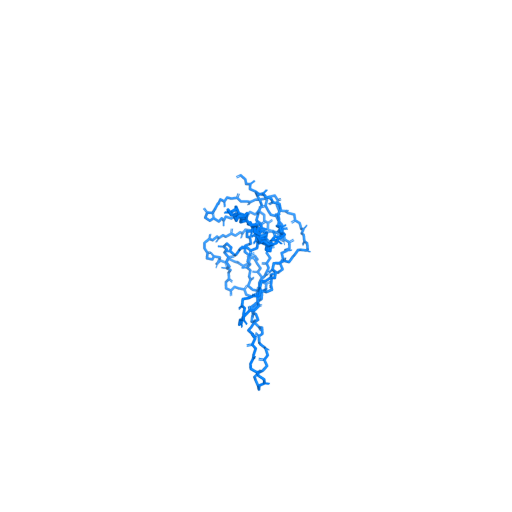TOM 635 C C . ASN A 1 94 ? -7.311 -3.832 11.432 1.00 90.75 94 ASN A C 1
ATOM 637 O O . ASN A 1 94 ? -7.898 -2.955 12.068 1.00 90.75 94 ASN A O 1
ATOM 641 N N . PHE A 1 95 ? -7.665 -4.199 10.208 1.00 91.75 95 PHE A N 1
ATOM 642 C CA . PHE A 1 95 ? -8.764 -3.609 9.462 1.00 91.75 95 PHE A CA 1
ATOM 643 C C . PHE A 1 95 ? -9.617 -4.709 8.828 1.00 91.75 95 PHE A C 1
ATOM 645 O O . PHE A 1 95 ? -9.137 -5.794 8.503 1.00 91.75 95 PHE A O 1
ATOM 652 N N . GLY A 1 96 ? -10.900 -4.431 8.652 1.00 89.38 96 GLY A N 1
ATOM 653 C CA . GLY A 1 96 ? -11.885 -5.352 8.096 1.00 89.38 96 GLY A CA 1
ATOM 654 C C . GLY A 1 96 ? -13.087 -4.587 7.559 1.00 89.38 96 GLY A C 1
ATOM 655 O O . GLY A 1 96 ? -12.983 -3.392 7.294 1.00 89.38 96 GLY A O 1
ATOM 656 N N . SER A 1 97 ? -14.222 -5.269 7.389 1.00 90.06 97 SER A N 1
ATOM 657 C CA . SER A 1 97 ? -15.470 -4.650 6.906 1.00 90.06 97 SER A CA 1
ATOM 658 C C . SER A 1 97 ? -15.268 -3.813 5.632 1.00 90.06 97 SER A C 1
ATOM 660 O O . SER A 1 97 ? -15.712 -2.670 5.540 1.00 90.06 97 SER A O 1
ATOM 662 N N . CYS A 1 98 ? -14.527 -4.366 4.670 1.00 89.56 98 CYS A N 1
ATOM 663 C CA . CYS A 1 98 ? -14.126 -3.636 3.476 1.00 89.56 98 CYS A CA 1
ATOM 664 C C . CYS A 1 98 ? -15.297 -3.434 2.508 1.00 89.56 98 CYS A C 1
ATOM 666 O O . CYS A 1 98 ? -16.102 -4.345 2.301 1.00 89.56 98 CYS A O 1
ATOM 668 N N . TYR A 1 99 ? -15.348 -2.273 1.862 1.00 90.31 99 TYR A N 1
ATOM 669 C CA . TYR A 1 99 ? -16.307 -1.965 0.801 1.00 90.31 99 TYR A CA 1
ATOM 670 C C . TYR A 1 99 ? -15.593 -1.427 -0.438 1.00 90.31 99 TYR A C 1
ATOM 672 O O . TYR A 1 99 ? -14.489 -0.891 -0.342 1.00 90.31 99 TYR A O 1
ATOM 680 N N . GLY A 1 100 ? -16.213 -1.624 -1.603 1.00 90.25 100 GLY A N 1
ATOM 681 C CA . GLY A 1 100 ? -15.661 -1.202 -2.887 1.00 90.25 100 GLY A CA 1
ATOM 682 C C . GLY A 1 100 ? -15.719 0.313 -3.071 1.00 90.25 100 GLY A C 1
ATOM 683 O O . GLY A 1 100 ? -16.724 0.941 -2.742 1.00 90.25 100 GLY A O 1
ATOM 684 N N . VAL A 1 101 ? -14.650 0.874 -3.624 1.00 90.75 101 VAL A N 1
ATOM 685 C CA . VAL A 1 101 ? -14.511 2.284 -4.002 1.00 90.75 101 VAL A CA 1
ATOM 686 C C . VAL A 1 101 ? -13.802 2.389 -5.355 1.00 90.75 101 VAL A C 1
ATOM 688 O O . VAL A 1 101 ? -13.280 1.402 -5.873 1.00 90.75 101 VAL A O 1
ATOM 691 N N . SER A 1 102 ? -13.796 3.583 -5.944 1.00 90.06 102 SER A N 1
ATOM 692 C CA . SER A 1 102 ? -13.077 3.872 -7.188 1.00 90.06 102 SER A CA 1
ATOM 693 C C . SER A 1 102 ? -12.293 5.169 -7.025 1.00 90.06 102 SER A C 1
ATOM 695 O O . SER A 1 102 ? -12.616 6.184 -7.637 1.00 90.06 102 SER A O 1
ATOM 697 N N . GLU A 1 103 ? -11.278 5.117 -6.170 1.00 89.12 103 GLU A N 1
ATOM 698 C CA . GLU A 1 103 ? -10.468 6.268 -5.777 1.00 89.12 103 GLU A CA 1
ATOM 699 C C . GLU A 1 103 ? -9.038 6.146 -6.312 1.00 89.12 103 GLU A C 1
ATOM 701 O O . GLU A 1 103 ? -8.604 5.071 -6.746 1.00 89.12 103 GLU A O 1
ATOM 706 N N . ARG A 1 104 ? -8.289 7.254 -6.290 1.00 86.75 104 ARG A N 1
ATOM 707 C CA . ARG A 1 104 ? -6.910 7.292 -6.790 1.00 86.75 104 ARG A CA 1
ATOM 708 C C . ARG A 1 104 ? -5.953 7.969 -5.822 1.00 86.75 104 ARG A C 1
ATOM 710 O O . ARG A 1 104 ? -6.241 9.036 -5.292 1.00 86.75 104 ARG A O 1
ATOM 717 N N . CYS A 1 105 ? -4.785 7.357 -5.667 1.00 83.69 105 CYS A N 1
ATOM 718 C CA . CYS A 1 105 ? -3.626 7.909 -4.982 1.00 83.69 105 CYS A CA 1
ATOM 719 C C . CYS A 1 105 ? -2.514 8.151 -5.997 1.00 83.69 105 CYS A C 1
ATOM 721 O O . CYS A 1 105 ? -1.597 7.345 -6.141 1.00 83.69 105 CYS A O 1
ATOM 723 N N . ASP A 1 106 ? -2.617 9.260 -6.724 1.00 82.81 106 ASP A N 1
ATOM 724 C CA . ASP A 1 106 ? -1.590 9.665 -7.676 1.00 82.81 106 ASP A CA 1
ATOM 725 C C . ASP A 1 106 ? -0.599 10.617 -6.979 1.00 82.81 106 ASP A C 1
ATOM 727 O O . ASP A 1 106 ? -0.994 11.628 -6.394 1.00 82.81 106 ASP A O 1
ATOM 731 N N . ASN A 1 107 ? 0.695 10.296 -7.014 1.00 71.44 107 ASN A N 1
ATOM 732 C CA . ASN A 1 107 ? 1.753 11.134 -6.446 1.00 71.44 107 ASN A CA 1
ATOM 733 C C . ASN A 1 107 ? 2.886 11.302 -7.459 1.00 71.44 107 ASN A C 1
ATOM 735 O O . ASN A 1 107 ? 3.439 10.324 -7.951 1.00 71.44 107 ASN A O 1
ATOM 739 N N . THR A 1 108 ? 3.245 12.544 -7.773 1.00 65.12 108 THR A N 1
ATOM 740 C CA . THR A 1 108 ? 4.362 12.849 -8.672 1.00 65.12 108 THR A CA 1
ATOM 741 C C . THR A 1 108 ? 5.530 13.395 -7.864 1.00 65.12 108 THR A C 1
ATOM 743 O O . THR A 1 108 ? 5.496 14.534 -7.404 1.00 65.12 108 THR A O 1
ATOM 746 N N . ASN A 1 109 ? 6.597 12.609 -7.739 1.00 59.38 109 ASN A N 1
ATOM 747 C CA . ASN A 1 109 ? 7.854 13.053 -7.151 1.00 59.38 109 ASN A CA 1
ATOM 748 C C . ASN A 1 109 ? 8.876 13.252 -8.267 1.00 59.38 109 ASN A C 1
ATOM 750 O O . ASN A 1 109 ? 9.640 12.330 -8.524 1.00 59.38 109 ASN A O 1
ATOM 754 N N . GLY A 1 110 ? 8.877 14.432 -8.907 1.00 56.91 110 GLY A N 1
ATOM 755 C CA . GLY A 1 110 ? 9.930 15.016 -9.771 1.00 56.91 110 GLY A CA 1
ATOM 756 C C . GLY A 1 110 ? 10.469 14.189 -10.953 1.00 56.91 110 GLY A C 1
ATOM 757 O O . GLY A 1 110 ? 10.488 14.666 -12.080 1.00 56.91 110 GLY A O 1
ATOM 758 N N . PHE A 1 111 ? 10.916 12.965 -10.692 1.00 58.44 111 PHE A N 1
ATOM 759 C CA . PHE A 1 111 ? 11.510 11.993 -11.604 1.00 58.44 111 PHE A CA 1
ATOM 760 C C . PHE A 1 111 ? 10.673 10.704 -11.746 1.00 58.44 111 PHE A C 1
ATOM 762 O O . PHE A 1 111 ? 10.930 9.907 -12.647 1.00 58.44 111 PHE A O 1
ATOM 769 N N . SER A 1 112 ? 9.672 10.485 -10.884 1.00 63.44 112 SER A N 1
ATOM 770 C CA . SER A 1 112 ? 8.775 9.323 -10.942 1.00 63.44 112 SER A CA 1
ATOM 771 C C . SER A 1 112 ? 7.343 9.700 -10.559 1.00 63.44 112 SER A C 1
ATOM 773 O O . SER A 1 112 ? 7.118 10.499 -9.646 1.00 63.44 112 SER A O 1
ATOM 775 N N . SER A 1 113 ? 6.378 9.125 -11.271 1.00 72.44 113 SER A N 1
ATOM 776 C CA . SER A 1 113 ? 4.948 9.228 -10.988 1.00 72.44 113 SER A CA 1
ATOM 777 C C . SER A 1 113 ? 4.448 7.894 -10.454 1.00 72.44 113 SER A C 1
ATOM 779 O O . SER A 1 113 ? 4.589 6.858 -11.101 1.00 72.44 113 SER A O 1
ATOM 781 N N . VAL A 1 114 ? 3.861 7.931 -9.269 1.00 76.69 114 VAL A N 1
ATOM 782 C CA . VAL A 1 114 ? 3.123 6.828 -8.670 1.00 76.69 114 VAL A CA 1
ATOM 783 C C . VAL A 1 114 ? 1.665 6.990 -9.069 1.00 76.69 114 VAL A C 1
ATOM 785 O O . VAL A 1 114 ? 1.063 8.021 -8.772 1.00 76.69 114 VAL A O 1
ATOM 788 N N . TYR A 1 115 ? 1.101 5.977 -9.718 1.00 82.69 115 TYR A N 1
ATOM 789 C CA . TYR A 1 115 ? -0.326 5.904 -10.009 1.00 82.69 115 TYR A CA 1
ATOM 790 C C . TYR A 1 115 ? -0.952 4.809 -9.154 1.00 82.69 115 TYR A C 1
ATOM 792 O O . TYR A 1 115 ? -0.776 3.618 -9.418 1.00 82.69 115 TYR A O 1
ATOM 800 N N . GLY A 1 116 ? -1.662 5.217 -8.108 1.00 86.75 116 GLY A N 1
ATOM 801 C CA . GLY A 1 116 ? -2.351 4.318 -7.196 1.00 86.75 116 GLY A CA 1
ATOM 802 C C . GLY A 1 116 ? -3.827 4.205 -7.539 1.00 86.75 116 GLY A C 1
ATOM 803 O O . GLY A 1 116 ? -4.550 5.193 -7.461 1.00 86.75 116 GLY A O 1
ATOM 804 N N . ALA A 1 117 ? -4.301 3.007 -7.865 1.00 87.88 117 ALA A N 1
ATOM 805 C CA . ALA A 1 117 ? -5.727 2.710 -7.866 1.00 87.88 117 ALA A CA 1
ATOM 806 C C . ALA A 1 117 ? -6.119 2.178 -6.487 1.00 87.88 117 ALA A C 1
ATOM 808 O O . ALA A 1 117 ? -5.484 1.258 -5.971 1.00 87.88 117 ALA A O 1
ATOM 809 N N . VAL A 1 118 ? -7.178 2.730 -5.899 1.00 89.44 118 VAL A N 1
ATOM 810 C CA . VAL A 1 118 ? -7.753 2.234 -4.649 1.00 89.44 118 VAL A CA 1
ATOM 811 C C . VAL A 1 118 ? -9.137 1.683 -4.946 1.00 89.44 118 VAL A C 1
ATOM 813 O O . VAL A 1 118 ? -10.039 2.404 -5.368 1.00 89.44 118 VAL A O 1
ATOM 816 N N . ASN A 1 119 ? -9.283 0.375 -4.747 1.00 89.75 119 ASN A N 1
ATOM 817 C CA . ASN A 1 119 ? -10.490 -0.371 -5.087 1.00 89.75 119 ASN A CA 1
ATOM 818 C C . ASN A 1 119 ? -11.344 -0.692 -3.863 1.00 89.75 119 ASN A C 1
ATOM 820 O O . ASN A 1 119 ? -12.529 -0.979 -4.008 1.00 89.75 119 ASN A O 1
ATOM 824 N N . TYR A 1 120 ? -10.756 -0.671 -2.664 1.00 90.81 120 TYR A N 1
ATOM 825 C CA . TYR A 1 120 ? -11.469 -0.963 -1.426 1.00 90.81 120 TYR A CA 1
ATOM 826 C C . TYR A 1 120 ? -10.998 -0.075 -0.282 1.00 90.81 120 TYR A C 1
ATOM 828 O O . TYR A 1 120 ? -9.804 0.185 -0.157 1.00 90.81 120 TYR A O 1
ATOM 836 N N . CYS A 1 121 ? -11.920 0.304 0.597 1.00 92.06 121 CYS A N 1
ATOM 837 C CA . CYS A 1 121 ? -11.608 0.894 1.895 1.00 92.06 121 CYS A CA 1
ATOM 838 C C . CYS A 1 121 ? -12.008 -0.082 3.005 1.00 92.06 121 CYS A C 1
ATOM 840 O O . CYS A 1 121 ? -13.126 -0.595 3.001 1.00 92.06 121 CYS A O 1
ATOM 842 N N . CYS A 1 122 ? -11.114 -0.326 3.963 1.00 91.56 122 CYS A N 1
ATOM 843 C CA . CYS A 1 122 ? -11.325 -1.232 5.096 1.00 91.56 122 CYS A CA 1
ATOM 844 C C . CYS A 1 122 ? -11.270 -0.460 6.417 1.00 91.56 122 CYS A C 1
ATOM 846 O O . CYS A 1 122 ? -10.325 0.297 6.643 1.00 91.56 122 CYS A O 1
ATOM 848 N N . SER A 1 123 ? -12.262 -0.651 7.289 1.00 93.00 123 SER A N 1
ATOM 849 C CA . SER A 1 123 ? -12.362 0.042 8.577 1.00 93.00 123 SER A CA 1
ATOM 850 C C . SER A 1 123 ? -11.450 -0.589 9.615 1.00 93.00 123 SER A C 1
ATOM 852 O O . SER A 1 123 ? -11.275 -1.808 9.636 1.00 93.00 123 SER A O 1
ATOM 854 N N . ARG A 1 124 ? -10.925 0.220 10.534 1.00 92.62 124 ARG A N 1
ATOM 855 C CA . ARG A 1 124 ? -10.218 -0.289 11.711 1.00 92.62 124 ARG A CA 1
ATOM 856 C C . ARG A 1 124 ? -11.143 -1.172 12.556 1.00 92.62 124 ARG A C 1
ATOM 858 O O . ARG A 1 124 ? -12.334 -0.879 12.670 1.00 92.62 124 ARG A O 1
ATOM 865 N N . GLN A 1 125 ? -10.583 -2.261 13.076 1.00 87.44 125 GLN A N 1
ATOM 866 C CA . GLN A 1 125 ? -11.226 -3.201 14.001 1.00 87.44 125 GLN A CA 1
ATOM 867 C C . GLN A 1 125 ? -10.777 -2.917 15.435 1.00 87.44 125 GLN A C 1
ATOM 869 O O . GLN A 1 125 ? -9.609 -2.488 15.607 1.00 87.44 125 GLN A O 1
#

Radius of gyration: 18.94 Å; chains: 1; bounding box: 32×72×41 Å

Sequence (125 aa):
MHLTFISVVALALSPVVSAVCPSGYVGIGTETLCGIGTPDGGSSCGGAFGTIWANNCGIIAQNSADGNPCAGGYNGGAYRCKGNPTYVHTSGGNFGSCYGVSERCDNTNGFSSVYGAVNYCCSRQ

Foldseek 3Di:
DDDDDDDDPPPPPDPPLQQQADPQKKFWFWKKKWFCDDPVGHIDIDFTWTFIAGSSRDTQWTAPDGPDNCDARTDQKHFHDPPDTAWIGGPVAIWGPKDFDFGWRWDDDPGMIMTDTTTIMTGGD